Protein AF-A0A2N2F7N1-F1 (afdb_monomer)

pLDDT: mean 89.29, std 7.08, range [60.09, 98.25]

Foldseek 3Di:
DEAAQDQCAPVNVVVVVCVVLVHDDDDYLLQDFQAAPDPLCVVVRVLHADADPPDPVSNVVSVVSRQCNHRPNQAQVDDNPDPSHSLNSVLSVCVVVVDQAYEYEAEPPPVSCVVCVVVSCVSCVVVVHHYDYHYDDNVDCVVPPPCRRVVRVVVSCVVSVHSD

Structure (mmCIF, N/CA/C/O backbone):
data_AF-A0A2N2F7N1-F1
#
_entry.id   AF-A0A2N2F7N1-F1
#
loop_
_atom_site.group_PDB
_atom_site.id
_atom_site.type_symbol
_atom_site.label_atom_id
_atom_site.label_alt_id
_atom_site.label_comp_id
_atom_site.label_asym_id
_atom_site.label_entity_id
_atom_site.label_seq_id
_atom_site.pdbx_PDB_ins_code
_atom_site.Cartn_x
_atom_site.Cartn_y
_atom_site.Cartn_z
_atom_site.occupancy
_atom_site.B_iso_or_equiv
_atom_site.auth_seq_id
_atom_site.auth_comp_id
_atom_site.auth_asym_id
_atom_site.auth_atom_id
_atom_site.pdbx_PDB_model_num
ATOM 1 N N . MET A 1 1 ? -4.291 -5.175 5.986 1.00 89.06 1 MET A N 1
ATOM 2 C CA . MET A 1 1 ? -3.089 -5.016 5.127 1.00 89.06 1 MET A CA 1
ATOM 3 C C . MET A 1 1 ? -2.638 -3.568 5.143 1.00 89.06 1 MET A C 1
ATOM 5 O O . MET A 1 1 ? -3.464 -2.686 4.926 1.00 89.06 1 MET A O 1
ATOM 9 N N . PHE A 1 2 ? -1.355 -3.314 5.384 1.00 89.69 2 PHE A N 1
ATOM 10 C CA . PHE A 1 2 ? -0.808 -1.964 5.250 1.00 89.69 2 PHE A CA 1
ATOM 11 C C . PHE A 1 2 ? -0.517 -1.643 3.787 1.00 89.69 2 PHE A C 1
ATOM 13 O O . PHE A 1 2 ? -0.105 -2.513 3.024 1.00 89.69 2 PHE A O 1
ATOM 20 N N . PHE A 1 3 ? -0.732 -0.394 3.379 1.00 88.12 3 PHE A N 1
ATOM 21 C CA . PHE A 1 3 ? -0.375 0.051 2.028 1.00 88.12 3 PHE A CA 1
ATOM 22 C C . PHE A 1 3 ? 0.464 1.335 1.995 1.00 88.12 3 PHE A C 1
ATOM 24 O O . PHE A 1 3 ? 0.651 1.906 0.919 1.00 88.12 3 PHE A O 1
ATOM 31 N N . TYR A 1 4 ? 0.995 1.773 3.145 1.00 87.88 4 TYR A N 1
ATOM 32 C CA . TYR A 1 4 ? 2.056 2.784 3.173 1.00 87.88 4 TYR A CA 1
ATOM 33 C C . TYR A 1 4 ? 3.192 2.529 4.179 1.00 87.88 4 TYR A C 1
ATOM 35 O O . TYR A 1 4 ? 4.274 2.176 3.751 1.00 87.88 4 TYR A O 1
ATOM 43 N N . ILE A 1 5 ? 3.012 2.680 5.486 1.00 85.44 5 ILE A N 1
ATOM 44 C CA . ILE A 1 5 ? 4.031 2.251 6.461 1.00 85.44 5 ILE A CA 1
ATOM 45 C C . ILE A 1 5 ? 3.353 1.537 7.620 1.00 85.44 5 ILE A C 1
ATOM 47 O O .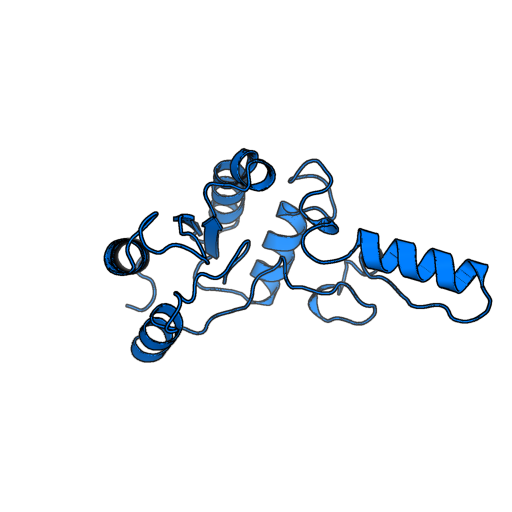 ILE A 1 5 ? 2.204 1.828 7.941 1.00 85.44 5 ILE A O 1
ATOM 51 N N . GLU A 1 6 ? 4.046 0.595 8.237 1.00 79.12 6 GLU A N 1
ATOM 52 C CA . GLU A 1 6 ? 3.681 0.034 9.529 1.00 79.12 6 GLU A CA 1
ATOM 53 C C . GLU A 1 6 ? 4.252 0.915 10.645 1.00 79.12 6 GLU A C 1
ATOM 55 O O . GLU A 1 6 ? 5.374 1.414 10.552 1.00 79.12 6 GLU A O 1
ATOM 60 N N . HIS A 1 7 ? 3.493 1.103 11.721 1.00 78.81 7 HIS A N 1
ATOM 61 C CA . HIS A 1 7 ? 3.988 1.773 12.918 1.00 78.81 7 HIS A CA 1
ATOM 62 C C . HIS A 1 7 ? 3.999 0.770 14.061 1.00 78.81 7 HIS A C 1
ATOM 64 O O . HIS A 1 7 ? 2.968 0.513 14.677 1.00 78.81 7 HIS A O 1
ATOM 70 N N . PHE A 1 8 ? 5.169 0.181 14.305 1.00 74.75 8 PHE A N 1
ATOM 71 C CA . PHE A 1 8 ? 5.335 -0.816 15.356 1.00 74.75 8 PHE A CA 1
ATOM 72 C C . PHE A 1 8 ? 5.498 -0.230 16.757 1.00 74.75 8 PHE A C 1
ATOM 74 O O . PHE A 1 8 ? 5.493 -1.017 17.692 1.00 74.75 8 PHE A O 1
ATOM 81 N N . THR A 1 9 ? 5.582 1.103 16.891 1.00 76.00 9 THR A N 1
ATOM 82 C CA . THR A 1 9 ? 6.174 1.818 18.041 1.00 76.00 9 THR A CA 1
ATOM 83 C C . THR A 1 9 ? 7.639 1.417 18.270 1.00 76.00 9 THR A C 1
ATOM 85 O O . THR A 1 9 ? 8.171 0.517 17.618 1.00 76.00 9 THR A O 1
ATOM 88 N N . THR A 1 10 ? 8.338 2.112 19.168 1.00 74.88 10 THR A N 1
ATOM 89 C CA . THR A 1 10 ? 9.746 1.800 19.500 1.00 74.88 10 THR A CA 1
ATOM 90 C C . THR A 1 10 ? 9.922 0.466 20.238 1.00 74.88 10 THR A C 1
ATOM 92 O O . THR A 1 10 ? 11.012 -0.099 20.251 1.00 74.88 10 THR A O 1
ATOM 95 N N . ASP A 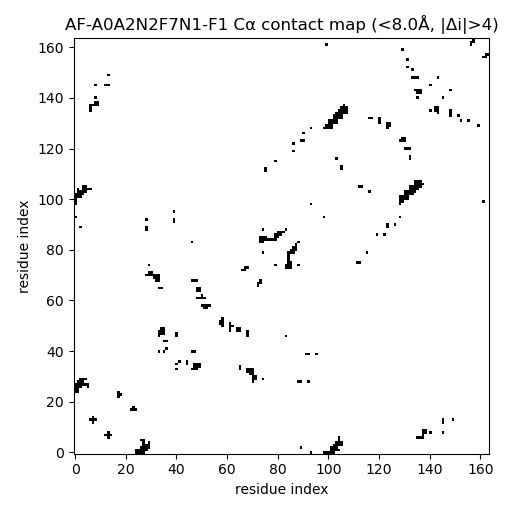1 11 ? 8.846 -0.047 20.823 1.00 85.06 11 ASP A N 1
ATOM 96 C CA . ASP A 1 11 ? 8.782 -1.208 21.708 1.00 85.06 11 ASP A CA 1
ATOM 97 C C . ASP A 1 11 ? 7.819 -2.298 21.205 1.00 85.06 11 ASP A C 1
ATOM 99 O O . ASP A 1 11 ? 7.402 -3.148 21.981 1.00 85.06 11 ASP A O 1
ATOM 103 N N . MET A 1 12 ? 7.475 -2.293 19.910 1.00 87.81 12 MET A N 1
ATOM 104 C CA . MET A 1 12 ? 6.652 -3.328 19.260 1.00 87.81 12 MET A CA 1
ATOM 105 C C . MET A 1 12 ? 5.202 -3.435 19.781 1.00 87.81 12 MET A C 1
ATOM 107 O O . MET A 1 12 ? 4.513 -4.407 19.467 1.00 87.81 12 MET A O 1
ATOM 111 N N . ARG A 1 13 ? 4.668 -2.432 20.497 1.00 89.06 13 ARG A N 1
ATOM 112 C CA . ARG A 1 13 ? 3.308 -2.478 21.084 1.00 89.06 13 ARG A CA 1
ATOM 113 C C . ARG A 1 13 ? 2.217 -2.748 20.054 1.00 89.06 13 ARG A C 1
ATOM 115 O O . ARG A 1 13 ? 1.230 -3.415 20.367 1.00 89.06 13 ARG A O 1
ATOM 122 N N . PHE A 1 14 ? 2.383 -2.260 18.825 1.00 89.25 14 PHE A N 1
ATOM 123 C CA . PHE A 1 14 ? 1.423 -2.548 17.758 1.00 89.25 14 PHE A CA 1
ATOM 124 C C . PHE A 1 14 ? 1.413 -4.020 17.353 1.00 89.25 14 PHE A C 1
ATOM 126 O O . PHE A 1 14 ? 0.343 -4.574 17.104 1.00 89.25 14 PHE A O 1
ATOM 133 N N . TRP A 1 15 ? 2.587 -4.650 17.307 1.00 90.00 15 TRP A N 1
ATOM 134 C CA . TRP A 1 15 ? 2.709 -6.072 17.010 1.00 90.00 15 TRP A CA 1
ATOM 135 C C . TRP A 1 15 ? 2.043 -6.911 18.103 1.00 90.00 15 TRP A C 1
ATOM 137 O O . TRP A 1 15 ? 1.197 -7.750 17.797 1.00 90.00 15 TRP A O 1
ATOM 147 N N . ASP A 1 16 ? 2.347 -6.621 19.369 1.00 93.25 16 ASP A N 1
ATOM 148 C CA . ASP A 1 16 ? 1.783 -7.346 20.512 1.00 93.25 16 ASP A CA 1
ATOM 149 C C . ASP A 1 16 ? 0.260 -7.201 20.588 1.00 93.25 16 ASP A C 1
ATOM 151 O O . ASP A 1 16 ? -0.456 -8.180 20.800 1.00 93.25 16 ASP A O 1
ATOM 155 N N . TRP A 1 17 ? -0.260 -5.992 20.354 1.00 92.81 17 TRP A N 1
ATOM 156 C CA . TRP A 1 17 ? -1.701 -5.759 20.282 1.00 92.81 17 TRP A CA 1
ATOM 157 C C . TRP A 1 17 ? -2.350 -6.519 19.124 1.00 92.81 17 TRP A C 1
ATOM 159 O O . TRP A 1 17 ? -3.397 -7.132 19.325 1.00 92.81 17 TRP A O 1
ATOM 169 N N . ALA A 1 18 ? -1.743 -6.512 17.933 1.00 92.19 18 ALA A N 1
ATOM 170 C CA . ALA A 1 18 ? -2.272 -7.244 16.787 1.00 92.19 18 ALA A CA 1
ATOM 171 C C . ALA A 1 18 ? -2.330 -8.751 17.079 1.00 92.19 18 ALA A C 1
ATOM 173 O O . ALA A 1 18 ? -3.375 -9.368 16.883 1.00 92.19 18 ALA A O 1
ATOM 174 N N . MET A 1 19 ? -1.256 -9.318 17.638 1.00 92.81 19 MET A N 1
ATOM 175 C CA . MET A 1 19 ? -1.218 -10.721 18.054 1.00 92.81 19 MET A CA 1
ATOM 176 C C . MET A 1 19 ? -2.277 -11.054 19.107 1.00 92.81 19 MET A C 1
ATOM 178 O O . MET A 1 19 ? -2.968 -12.057 18.976 1.00 92.81 19 MET A O 1
ATOM 182 N N . ALA A 1 20 ? -2.437 -10.212 20.131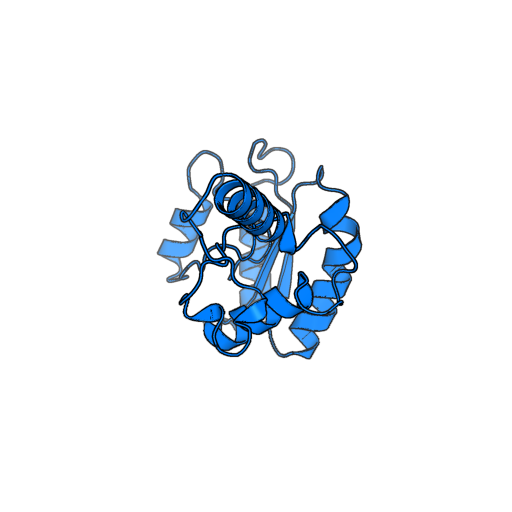 1.00 94.88 20 ALA A N 1
ATOM 183 C CA . ALA A 1 20 ? -3.411 -10.433 21.201 1.00 94.88 20 ALA A CA 1
ATOM 184 C C . ALA A 1 20 ? -4.879 -10.355 20.738 1.00 94.88 20 ALA A C 1
ATOM 186 O O . ALA A 1 20 ? -5.769 -10.752 21.485 1.00 94.88 20 ALA A O 1
ATOM 187 N N . ASN A 1 21 ? -5.134 -9.829 19.535 1.00 93.31 21 ASN A N 1
ATOM 188 C CA . ASN A 1 21 ? -6.464 -9.716 18.933 1.00 93.31 21 ASN A CA 1
ATOM 189 C C . ASN A 1 21 ? -6.621 -10.618 17.692 1.00 93.31 21 ASN A C 1
ATOM 191 O O . ASN A 1 21 ? -7.508 -10.374 16.878 1.00 93.31 21 ASN A O 1
ATOM 195 N N . ASP A 1 22 ? -5.745 -11.617 17.519 1.00 93.19 22 ASP A N 1
ATOM 196 C CA . ASP A 1 22 ? -5.737 -12.541 16.374 1.00 93.19 22 ASP A CA 1
ATOM 197 C C . ASP A 1 22 ? -5.678 -11.836 15.000 1.00 93.19 22 ASP A C 1
ATOM 199 O O . ASP A 1 22 ? -6.167 -12.328 13.981 1.00 93.19 22 ASP A O 1
ATOM 203 N N . ILE A 1 23 ? -5.037 -10.663 14.945 1.00 93.00 23 ILE A N 1
ATOM 204 C CA . ILE A 1 23 ? -4.889 -9.871 13.723 1.00 93.00 23 ILE A CA 1
ATOM 205 C C . ILE A 1 23 ? -3.600 -10.273 13.010 1.00 93.00 23 ILE A C 1
ATOM 207 O O . ILE A 1 23 ? -2.488 -10.009 13.470 1.00 93.00 23 ILE A O 1
ATOM 211 N N . SER A 1 24 ? -3.746 -10.833 11.810 1.00 91.44 24 SER A N 1
ATOM 212 C CA . SER A 1 24 ? -2.617 -11.075 10.910 1.00 91.44 24 SER A CA 1
ATOM 213 C C . SER A 1 24 ? -2.218 -9.801 10.164 1.00 91.44 24 SER A C 1
ATOM 215 O O . SER A 1 24 ? -3.020 -9.175 9.465 1.00 91.44 24 SER A O 1
ATOM 217 N N . LEU A 1 25 ? -0.946 -9.422 10.277 1.00 88.69 25 LEU A N 1
ATOM 218 C CA . LEU A 1 25 ? -0.405 -8.245 9.608 1.00 88.69 25 LEU A CA 1
ATOM 219 C C . LEU A 1 25 ? 0.170 -8.623 8.241 1.00 88.69 25 LEU A C 1
ATOM 221 O O . LEU A 1 25 ? 1.183 -9.310 8.146 1.00 88.69 25 LEU A O 1
ATOM 225 N N . PHE A 1 26 ? -0.461 -8.135 7.172 1.00 84.69 26 PHE A N 1
ATOM 226 C CA . PHE A 1 26 ? 0.125 -8.209 5.835 1.00 84.69 26 PHE A CA 1
ATOM 227 C C . PHE A 1 26 ? 1.035 -7.005 5.588 1.00 84.69 26 PHE A C 1
ATOM 229 O O . PHE A 1 26 ? 0.536 -5.869 5.678 1.00 84.69 26 PHE A O 1
ATOM 236 N N . PRO A 1 27 ? 2.322 -7.253 5.278 1.00 66.00 27 PRO A N 1
ATOM 237 C CA . PRO A 1 27 ? 3.308 -6.205 5.121 1.00 66.00 27 PRO A CA 1
ATOM 238 C C . PRO A 1 27 ? 3.018 -5.330 3.906 1.00 66.00 27 PRO A C 1
ATOM 240 O O . PRO A 1 27 ? 2.289 -5.695 2.979 1.00 66.00 27 PRO A O 1
ATOM 243 N N . CYS A 1 28 ? 3.598 -4.143 3.962 1.00 70.94 28 CYS A N 1
ATOM 244 C CA . CYS A 1 28 ? 3.241 -3.026 3.130 1.00 70.94 28 CYS A CA 1
ATOM 245 C C . CYS A 1 28 ? 3.548 -3.208 1.642 1.00 70.94 28 CYS A C 1
ATOM 247 O O . CYS A 1 28 ? 4.615 -3.680 1.251 1.00 70.94 28 CYS A O 1
ATOM 249 N N . ILE A 1 29 ? 2.659 -2.691 0.791 1.00 65.38 29 ILE A N 1
ATOM 250 C CA . ILE A 1 29 ? 2.897 -2.592 -0.650 1.00 65.38 29 ILE A CA 1
ATOM 251 C C . ILE A 1 29 ? 4.169 -1.828 -1.014 1.00 65.38 29 ILE A C 1
ATOM 253 O O . ILE A 1 29 ? 4.856 -2.197 -1.966 1.00 65.38 29 ILE A O 1
ATOM 257 N N . VAL A 1 30 ? 4.528 -0.804 -0.237 1.00 69.31 30 VAL A N 1
ATOM 258 C CA . VAL A 1 30 ? 5.760 -0.041 -0.467 1.00 69.31 30 VAL A CA 1
ATOM 259 C C . VAL A 1 30 ? 7.007 -0.762 0.043 1.00 69.31 30 VAL A C 1
ATOM 261 O O . VAL A 1 30 ? 8.083 -0.180 -0.002 1.00 69.31 30 VAL A O 1
ATOM 264 N N . ASN A 1 31 ? 6.875 -2.034 0.434 1.00 66.06 31 ASN A N 1
ATOM 265 C CA . ASN A 1 31 ? 7.971 -2.960 0.710 1.00 66.06 31 ASN A CA 1
ATOM 266 C C . ASN A 1 31 ? 7.990 -4.153 -0.275 1.00 66.06 31 ASN A C 1
ATOM 268 O O . ASN A 1 31 ? 8.756 -5.094 -0.084 1.00 66.06 31 ASN A O 1
ATOM 272 N N . THR A 1 32 ? 7.159 -4.147 -1.329 1.00 76.44 32 THR A N 1
ATOM 273 C CA . THR A 1 32 ? 7.106 -5.248 -2.312 1.00 76.44 32 THR A CA 1
ATOM 274 C C . THR A 1 32 ? 8.143 -5.095 -3.424 1.00 76.44 32 THR A C 1
ATOM 276 O O . THR A 1 32 ? 8.286 -4.033 -4.032 1.00 76.44 32 THR A O 1
ATOM 279 N N . THR A 1 33 ? 8.874 -6.173 -3.709 1.00 81.75 33 THR A N 1
ATOM 280 C CA . THR A 1 33 ? 9.898 -6.231 -4.758 1.00 81.75 33 THR A CA 1
ATOM 281 C C . THR A 1 33 ? 9.341 -6.847 -6.034 1.00 81.75 33 THR A C 1
ATOM 283 O O . THR A 1 33 ? 9.003 -8.024 -6.085 1.00 81.75 33 THR A O 1
ATOM 286 N N . TRP A 1 34 ? 9.298 -6.071 -7.110 1.00 87.12 34 TRP A N 1
ATOM 287 C CA . TRP A 1 34 ? 8.736 -6.506 -8.388 1.00 87.12 34 TRP A CA 1
ATOM 288 C C . TRP A 1 34 ? 9.737 -7.321 -9.216 1.00 87.12 34 TRP A C 1
ATOM 290 O O . TRP A 1 34 ? 10.039 -6.955 -10.344 1.00 87.12 34 TRP A O 1
ATOM 300 N N . ASN A 1 35 ? 10.300 -8.399 -8.670 1.00 90.88 35 ASN A N 1
ATOM 301 C CA . ASN A 1 35 ? 11.163 -9.300 -9.436 1.00 90.88 35 ASN A CA 1
ATOM 302 C C . ASN A 1 35 ? 10.344 -10.223 -10.350 1.00 90.88 35 ASN A C 1
ATOM 304 O O . ASN A 1 35 ? 9.194 -10.556 -10.059 1.00 90.88 35 ASN A O 1
ATOM 308 N N . GLU A 1 36 ? 10.951 -10.669 -11.445 1.00 92.06 36 GLU A N 1
ATOM 309 C CA . GLU A 1 36 ? 10.352 -11.648 -12.351 1.00 92.06 36 GLU A CA 1
ATOM 310 C C . GLU A 1 36 ? 9.920 -12.923 -11.604 1.00 92.06 36 GLU A C 1
ATOM 312 O O . GLU A 1 36 ? 10.590 -13.386 -10.676 1.00 92.06 36 GLU A O 1
ATOM 317 N N . GLY A 1 37 ? 8.765 -13.469 -11.997 1.00 88.62 37 GLY A N 1
ATOM 318 C CA . GLY A 1 37 ? 8.209 -14.705 -11.442 1.00 88.62 37 GLY A CA 1
ATOM 319 C C . GLY A 1 37 ? 7.471 -14.557 -10.107 1.00 88.62 37 GLY A C 1
ATOM 320 O O . GLY A 1 37 ? 6.948 -15.546 -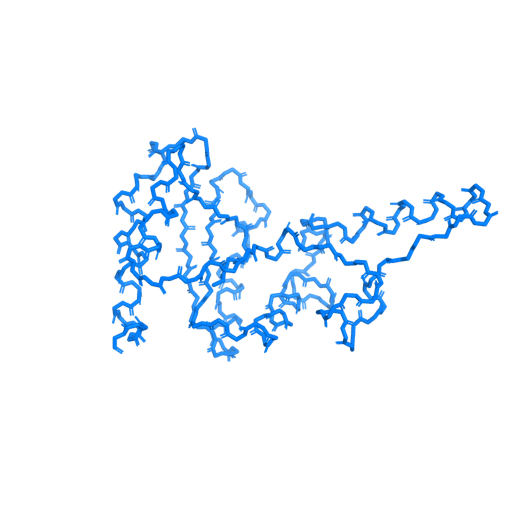9.597 1.00 88.62 37 GLY A O 1
ATOM 321 N N . ILE A 1 38 ? 7.388 -13.353 -9.530 1.00 87.56 38 ILE A N 1
ATOM 322 C CA . ILE A 1 38 ? 6.673 -13.152 -8.267 1.00 87.56 38 ILE A CA 1
ATOM 323 C C . ILE A 1 38 ? 5.152 -13.304 -8.440 1.00 87.56 38 ILE A C 1
ATOM 325 O O . ILE A 1 38 ? 4.562 -12.817 -9.405 1.00 87.56 38 ILE A O 1
ATOM 329 N N . ASN A 1 39 ? 4.487 -13.950 -7.477 1.00 82.56 39 ASN A N 1
ATOM 330 C CA . ASN A 1 39 ? 3.068 -14.322 -7.592 1.00 82.56 39 ASN A CA 1
ATOM 331 C C . ASN A 1 39 ? 2.127 -13.134 -7.857 1.00 82.56 39 ASN A C 1
ATOM 333 O O . ASN A 1 39 ? 1.165 -13.265 -8.612 1.00 82.56 39 ASN A O 1
ATOM 337 N N . TYR A 1 40 ? 2.396 -11.972 -7.255 1.00 80.38 40 TYR A N 1
ATOM 338 C CA . TYR A 1 40 ? 1.574 -10.769 -7.435 1.00 80.38 40 TYR A CA 1
ATOM 339 C C . TYR A 1 40 ? 1.844 -10.010 -8.741 1.00 80.38 40 TYR A C 1
ATOM 341 O O . TYR A 1 40 ? 1.111 -9.073 -9.047 1.00 80.38 40 TYR A O 1
ATOM 349 N N . ALA A 1 41 ? 2.841 -10.420 -9.532 1.00 85.88 41 ALA A N 1
ATOM 350 C CA . ALA A 1 41 ? 3.071 -9.900 -10.879 1.00 85.88 41 ALA A CA 1
ATOM 351 C C . ALA A 1 41 ? 2.352 -10.718 -11.967 1.00 85.88 41 ALA A C 1
ATOM 353 O O . ALA A 1 41 ? 2.481 -10.399 -13.146 1.00 85.88 41 ALA A O 1
ATOM 354 N N . LYS A 1 42 ? 1.582 -11.758 -11.611 1.00 85.19 42 LYS A N 1
ATOM 355 C CA . LYS A 1 42 ? 0.816 -12.550 -12.584 1.00 85.19 42 LYS A CA 1
ATOM 356 C C . LYS A 1 42 ? -0.234 -11.683 -13.293 1.00 85.19 42 LYS A C 1
ATOM 358 O O . LYS A 1 42 ? -1.081 -11.075 -12.640 1.00 85.19 42 LYS A O 1
ATOM 363 N N . GLY A 1 43 ? -0.195 -11.649 -14.624 1.00 85.69 43 GLY A N 1
ATOM 364 C CA . GLY A 1 43 ? -0.983 -10.741 -15.467 1.00 85.69 43 GLY A CA 1
ATOM 365 C C . GLY A 1 43 ? -0.456 -9.299 -15.510 1.00 85.69 43 GLY A C 1
ATOM 366 O O . GLY A 1 43 ? -1.111 -8.429 -16.081 1.00 85.69 43 GLY A O 1
ATOM 367 N N . ARG A 1 44 ? 0.689 -9.035 -14.872 1.00 85.94 44 ARG A N 1
ATOM 368 C CA . ARG A 1 44 ? 1.383 -7.742 -14.764 1.00 85.94 44 ARG A CA 1
ATOM 369 C C . ARG A 1 44 ? 2.890 -7.926 -14.976 1.00 85.94 44 ARG A C 1
ATOM 371 O O . ARG A 1 44 ? 3.704 -7.193 -14.421 1.00 85.94 44 ARG A O 1
ATOM 378 N N . GLU A 1 45 ? 3.276 -8.922 -15.768 1.00 89.88 45 GLU A N 1
ATOM 379 C CA . GLU A 1 45 ? 4.660 -9.384 -15.906 1.00 89.88 45 GLU A CA 1
ATOM 380 C C . GLU A 1 45 ? 5.585 -8.278 -16.435 1.00 89.88 45 GLU A C 1
ATOM 382 O O . GLU A 1 45 ? 6.738 -8.178 -16.029 1.00 89.88 45 GLU A O 1
ATOM 387 N N . THR A 1 46 ? 5.060 -7.372 -17.263 1.00 87.75 46 THR A N 1
ATOM 388 C CA . THR A 1 46 ? 5.794 -6.209 -17.792 1.00 87.75 46 THR A CA 1
ATOM 389 C C . THR A 1 46 ? 6.239 -5.217 -16.711 1.00 87.75 46 THR A C 1
ATOM 391 O O . THR A 1 46 ? 7.125 -4.387 -16.935 1.00 87.75 46 THR A O 1
ATOM 394 N N . GLU A 1 47 ? 5.608 -5.265 -15.538 1.00 86.88 47 GLU A N 1
ATOM 395 C CA . GLU A 1 47 ? 5.934 -4.413 -14.397 1.00 86.88 47 GLU A CA 1
ATOM 396 C C . GLU A 1 47 ? 7.079 -4.968 -13.554 1.00 86.88 47 GLU A C 1
ATOM 398 O O . GLU A 1 47 ? 7.660 -4.221 -12.765 1.00 86.88 47 GLU A O 1
ATOM 403 N N . ALA A 1 48 ? 7.427 -6.243 -13.731 1.00 90.81 48 ALA A N 1
ATOM 404 C CA . ALA A 1 48 ? 8.548 -6.855 -13.047 1.00 90.81 48 ALA A CA 1
ATOM 405 C C . ALA A 1 48 ? 9.894 -6.447 -13.673 1.00 90.81 48 ALA A C 1
ATOM 407 O O . ALA A 1 48 ? 9.960 -5.990 -14.818 1.00 90.81 48 ALA A O 1
ATOM 408 N N . TYR A 1 49 ? 10.977 -6.568 -12.907 1.00 92.62 49 TYR A N 1
ATOM 409 C CA . TYR A 1 49 ? 12.347 -6.479 -13.400 1.00 92.62 49 TYR A CA 1
ATOM 410 C C . TYR A 1 49 ? 12.966 -7.871 -13.521 1.00 92.62 49 TYR A C 1
ATOM 412 O O . TYR A 1 49 ? 12.686 -8.771 -12.729 1.00 92.62 49 TYR A O 1
ATOM 420 N N . HIS A 1 50 ? 13.880 -7.994 -14.475 1.00 93.88 50 HIS A N 1
ATOM 421 C CA . HIS A 1 50 ? 14.776 -9.128 -14.654 1.00 93.88 50 HIS A CA 1
ATOM 422 C C . HIS A 1 50 ? 16.224 -8.625 -14.556 1.00 93.88 50 HIS A C 1
ATOM 424 O O . HIS A 1 50 ? 16.491 -7.463 -14.876 1.00 93.88 50 HIS A O 1
ATOM 430 N N . ILE A 1 51 ? 17.139 -9.473 -14.080 1.00 95.12 51 ILE A N 1
ATOM 431 C CA . ILE A 1 51 ? 18.570 -9.158 -13.999 1.00 95.12 51 ILE A CA 1
ATOM 432 C C . ILE A 1 51 ? 19.284 -9.883 -15.135 1.00 95.12 51 ILE A C 1
ATOM 434 O O . ILE A 1 51 ? 19.454 -11.096 -15.082 1.00 95.12 51 ILE A O 1
ATOM 438 N N . ASP A 1 52 ? 19.728 -9.117 -16.125 1.00 96.38 52 ASP A N 1
ATOM 439 C CA . ASP A 1 52 ? 20.552 -9.591 -17.231 1.00 96.38 52 ASP A CA 1
ATOM 440 C C . ASP A 1 52 ? 22.035 -9.329 -16.936 1.00 96.38 52 ASP A C 1
ATOM 442 O O . ASP A 1 52 ? 22.458 -8.186 -16.735 1.00 96.38 52 ASP A O 1
ATOM 446 N N . THR A 1 53 ? 22.824 -10.403 -16.898 1.00 97.44 53 THR A N 1
ATOM 447 C CA . THR A 1 53 ? 24.266 -10.375 -16.615 1.00 97.44 53 THR A CA 1
ATOM 448 C C . THR A 1 53 ? 25.130 -10.666 -17.846 1.00 97.44 53 THR A C 1
ATOM 450 O O . THR A 1 53 ? 26.290 -11.042 -17.691 1.00 97.44 53 THR A O 1
ATOM 453 N N . THR A 1 54 ? 24.581 -10.545 -19.058 1.00 98.19 54 THR A N 1
ATOM 454 C CA . THR A 1 54 ? 25.270 -10.893 -20.315 1.00 98.19 54 THR A CA 1
ATOM 455 C C . THR A 1 54 ? 26.474 -9.990 -20.600 1.00 98.19 54 THR A C 1
ATOM 457 O O . THR A 1 54 ? 27.544 -10.476 -20.964 1.00 98.19 54 THR A O 1
ATOM 460 N N . ASP A 1 55 ? 26.320 -8.678 -20.411 1.00 98.19 55 ASP A N 1
ATOM 461 C CA . ASP A 1 55 ? 27.371 -7.673 -20.584 1.00 98.19 55 ASP A CA 1
ATOM 462 C C . ASP A 1 55 ? 27.157 -6.465 -19.653 1.00 98.19 55 ASP A C 1
ATOM 464 O O . ASP A 1 55 ? 26.160 -6.372 -18.931 1.00 98.19 55 ASP A O 1
ATOM 468 N N . LEU A 1 56 ? 28.120 -5.536 -19.635 1.00 98.12 56 LEU A N 1
ATOM 469 C CA . LEU A 1 56 ? 28.083 -4.366 -18.755 1.00 98.12 56 LEU A CA 1
ATOM 470 C C . LEU A 1 56 ? 26.858 -3.474 -18.998 1.00 98.12 56 LEU A C 1
ATOM 472 O O . LEU A 1 56 ? 26.242 -3.014 -18.036 1.00 98.12 56 LEU A O 1
ATOM 476 N N . ASP A 1 57 ? 26.482 -3.255 -20.256 1.00 98.25 57 ASP A N 1
ATOM 477 C CA . ASP A 1 57 ? 25.341 -2.406 -20.602 1.00 98.25 57 ASP A CA 1
ATOM 478 C C . ASP A 1 57 ? 24.027 -3.027 -20.119 1.00 98.25 57 ASP A C 1
ATOM 480 O O . ASP A 1 57 ? 23.163 -2.337 -19.568 1.00 98.25 57 ASP A O 1
ATOM 484 N N . SER A 1 58 ? 23.891 -4.341 -20.272 1.00 97.88 58 SER A N 1
ATOM 485 C CA . SER A 1 58 ? 22.731 -5.116 -19.832 1.00 97.88 58 SER A CA 1
ATOM 486 C C . SER A 1 58 ? 22.629 -5.149 -18.305 1.00 97.88 58 SER A C 1
ATOM 488 O O . SER A 1 58 ? 21.542 -4.940 -17.755 1.00 97.88 58 SER A O 1
ATOM 490 N N . MET A 1 59 ? 23.762 -5.255 -17.602 1.00 98.12 59 MET A N 1
ATOM 491 C CA . MET A 1 59 ? 23.809 -5.116 -16.142 1.00 98.12 59 MET A CA 1
ATOM 492 C C . MET A 1 59 ? 23.372 -3.717 -15.686 1.00 98.12 59 MET A C 1
ATOM 494 O O . MET A 1 59 ? 22.555 -3.590 -14.772 1.00 98.12 59 MET A O 1
ATOM 498 N N . ILE A 1 60 ? 23.851 -2.652 -16.338 1.00 97.94 60 ILE A N 1
ATOM 499 C CA . ILE A 1 60 ? 23.469 -1.269 -16.007 1.00 97.94 60 ILE A CA 1
ATOM 500 C C . ILE A 1 60 ? 21.971 -1.038 -16.254 1.00 97.94 60 ILE A C 1
ATOM 502 O O . ILE A 1 60 ? 21.282 -0.470 -15.400 1.00 97.94 60 ILE A O 1
ATOM 506 N N . ARG A 1 61 ? 21.431 -1.513 -17.385 1.00 96.94 61 ARG A N 1
ATOM 507 C CA . ARG A 1 61 ? 19.986 -1.448 -17.676 1.00 96.94 61 ARG A CA 1
ATOM 508 C C . ARG A 1 61 ? 19.167 -2.216 -16.641 1.00 96.94 61 ARG A C 1
ATOM 510 O O . ARG A 1 61 ? 18.118 -1.728 -16.217 1.00 96.94 61 ARG A O 1
ATOM 517 N N . SER A 1 62 ? 19.658 -3.370 -16.196 1.00 96.25 62 SER A N 1
ATOM 518 C CA . SER A 1 62 ? 19.023 -4.164 -15.141 1.00 96.25 62 SER A CA 1
ATOM 519 C C . SER A 1 62 ? 18.962 -3.395 -13.824 1.00 96.25 62 SER A C 1
ATOM 521 O O . SER A 1 62 ? 17.894 -3.301 -13.224 1.00 96.25 62 SER A O 1
ATOM 523 N N . LEU A 1 63 ? 20.056 -2.749 -13.409 1.00 95.69 63 LEU A N 1
ATOM 524 C CA . LEU A 1 63 ? 20.083 -1.913 -12.202 1.00 95.69 63 LEU A CA 1
ATOM 525 C C . LEU A 1 63 ? 19.109 -0.728 -12.286 1.00 95.69 63 LEU A C 1
ATOM 527 O O . LEU A 1 63 ? 18.406 -0.436 -11.317 1.00 95.69 63 LEU A O 1
ATOM 531 N N . ALA A 1 64 ? 19.017 -0.073 -13.447 1.00 94.12 64 ALA A N 1
ATOM 532 C CA . ALA A 1 64 ? 18.037 0.989 -13.670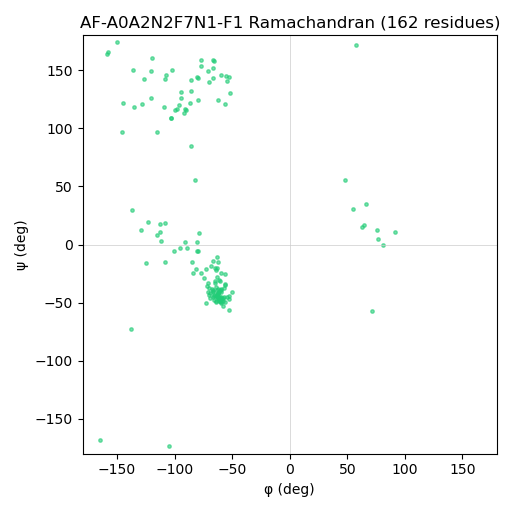 1.00 94.12 64 ALA A CA 1
ATOM 533 C C . ALA A 1 64 ? 16.592 0.461 -13.571 1.00 94.12 64 ALA A C 1
ATOM 535 O O . ALA A 1 64 ? 15.739 1.082 -12.931 1.00 94.12 64 ALA A O 1
ATOM 536 N N . SER A 1 65 ? 16.326 -0.714 -14.154 1.00 93.50 65 SER A N 1
ATOM 537 C CA . SER A 1 65 ? 15.027 -1.387 -14.078 1.00 93.50 65 SER A CA 1
ATOM 538 C C . SER A 1 65 ? 14.648 -1.722 -12.637 1.00 93.50 65 SER A C 1
ATOM 540 O O . SER A 1 65 ? 13.557 -1.340 -12.205 1.00 93.50 65 SER A O 1
ATOM 542 N N . VAL A 1 66 ? 15.567 -2.335 -11.879 1.00 93.06 66 VAL A N 1
ATOM 543 C CA . VAL A 1 66 ? 15.410 -2.625 -10.446 1.00 93.06 66 VAL A CA 1
ATOM 544 C C . VAL A 1 66 ? 15.029 -1.348 -9.708 1.00 93.06 66 VAL A C 1
ATOM 546 O O . VAL A 1 66 ? 13.960 -1.305 -9.112 1.00 93.06 66 VAL A O 1
ATOM 549 N N . ASN A 1 67 ? 15.828 -0.281 -9.820 1.00 91.19 67 ASN A N 1
ATOM 550 C CA . ASN A 1 67 ? 15.589 0.980 -9.111 1.00 91.19 67 ASN A CA 1
ATOM 551 C C . ASN A 1 67 ? 14.207 1.581 -9.429 1.00 91.19 67 ASN A C 1
ATOM 553 O O . ASN A 1 67 ? 13.463 1.951 -8.519 1.00 91.19 67 ASN A O 1
ATOM 557 N N . SER A 1 68 ? 13.822 1.611 -10.710 1.00 89.56 68 SER A N 1
ATOM 558 C CA . SER A 1 68 ? 12.526 2.151 -11.157 1.00 89.56 68 SER A CA 1
ATOM 559 C C . SER A 1 68 ? 11.305 1.378 -10.635 1.00 89.56 68 SER A C 1
ATOM 561 O O . SER A 1 68 ? 10.194 1.915 -10.602 1.00 89.56 68 SER A O 1
ATOM 563 N N . ARG A 1 69 ? 11.515 0.116 -10.245 1.00 88.69 69 ARG A N 1
ATOM 564 C CA . ARG A 1 69 ? 10.505 -0.830 -9.756 1.00 88.69 69 ARG A CA 1
ATOM 565 C C . ARG A 1 69 ? 10.676 -1.159 -8.276 1.00 88.69 69 ARG A C 1
ATOM 567 O O . ARG A 1 69 ? 9.917 -1.968 -7.743 1.00 88.69 69 ARG A O 1
ATOM 574 N N . MET A 1 70 ? 11.648 -0.533 -7.611 1.00 87.62 70 MET A N 1
ATOM 575 C CA . MET A 1 70 ? 11.784 -0.628 -6.170 1.00 87.62 70 MET A CA 1
ATOM 576 C C . MET A 1 70 ? 10.521 -0.095 -5.515 1.00 87.62 70 MET A C 1
ATOM 578 O O . MET A 1 70 ? 9.872 0.848 -5.984 1.00 87.62 70 MET A O 1
ATOM 582 N N . ALA A 1 71 ? 10.207 -0.726 -4.399 1.00 84.56 71 ALA A N 1
ATOM 583 C CA . ALA A 1 71 ? 9.154 -0.302 -3.518 1.00 84.56 71 ALA A CA 1
ATOM 584 C C . ALA A 1 71 ? 9.385 1.167 -3.103 1.00 84.56 71 ALA A C 1
ATOM 586 O O . ALA A 1 71 ? 10.527 1.623 -3.030 1.00 84.56 71 A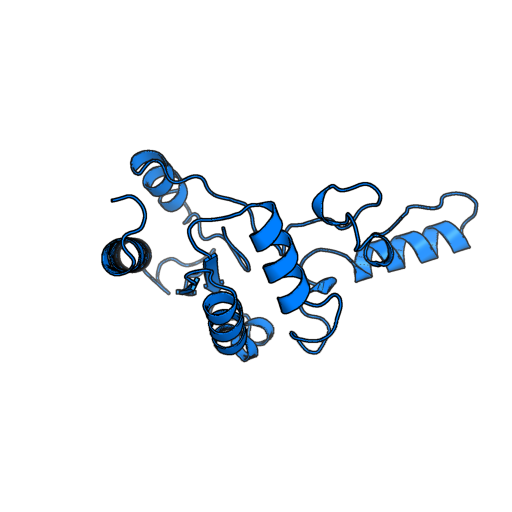LA A O 1
ATOM 587 N N . MET A 1 72 ? 8.305 1.929 -2.927 1.00 85.44 72 MET A N 1
ATOM 588 C CA . MET A 1 72 ? 8.279 3.399 -2.878 1.00 85.44 72 MET A CA 1
ATOM 589 C C . MET A 1 72 ? 8.516 4.070 -4.233 1.00 85.44 72 MET A C 1
ATOM 591 O O . MET A 1 72 ? 7.650 4.817 -4.683 1.00 85.44 72 MET A O 1
ATOM 595 N N . ASN A 1 73 ? 9.635 3.807 -4.914 1.00 88.19 73 ASN A N 1
ATOM 596 C CA . ASN A 1 73 ? 9.945 4.468 -6.188 1.00 88.19 73 ASN A CA 1
ATOM 597 C C . ASN A 1 73 ? 8.847 4.228 -7.226 1.00 88.19 73 ASN A C 1
ATOM 599 O O . ASN A 1 73 ? 8.377 5.169 -7.862 1.00 88.19 73 ASN A O 1
ATOM 603 N N . LYS A 1 74 ? 8.394 2.980 -7.368 1.00 86.94 74 LYS A N 1
ATOM 604 C CA . LYS A 1 74 ? 7.348 2.624 -8.330 1.00 86.94 74 LYS A CA 1
ATOM 605 C C . LYS A 1 74 ? 6.020 3.321 -8.032 1.00 86.94 74 LYS A C 1
ATOM 607 O O . LYS A 1 74 ? 5.372 3.785 -8.964 1.00 86.94 74 LYS A O 1
ATOM 612 N N . GLN A 1 75 ? 5.628 3.395 -6.760 1.00 86.50 75 GLN A N 1
ATOM 613 C CA . GLN A 1 75 ? 4.316 3.898 -6.343 1.00 86.50 75 GLN A CA 1
ATOM 614 C C . GLN A 1 75 ? 4.259 5.430 -6.216 1.00 86.50 75 GLN A C 1
ATOM 616 O O . GLN A 1 75 ? 3.182 6.008 -6.325 1.00 86.50 75 GLN A O 1
ATOM 621 N N . LEU A 1 76 ? 5.395 6.100 -5.995 1.00 85.88 76 LEU A N 1
ATOM 622 C CA . LEU A 1 76 ? 5.461 7.529 -5.654 1.00 85.88 76 LEU A CA 1
ATOM 623 C C . LEU A 1 76 ? 6.092 8.411 -6.750 1.00 85.88 76 LEU A C 1
ATOM 625 O O . LEU A 1 76 ? 6.387 9.579 -6.489 1.00 85.88 76 LEU A O 1
ATOM 629 N N . ARG A 1 77 ? 6.310 7.882 -7.964 1.00 87.44 77 ARG A N 1
ATOM 630 C CA . ARG A 1 77 ? 7.004 8.585 -9.069 1.00 87.44 77 ARG A CA 1
ATOM 631 C C . ARG A 1 77 ? 6.105 9.307 -10.074 1.00 87.44 77 ARG A C 1
ATOM 633 O O . ARG A 1 77 ? 6.622 9.910 -11.012 1.00 87.44 77 ARG A O 1
ATOM 640 N N . GLY A 1 78 ? 4.787 9.216 -9.948 1.00 87.94 78 GLY A N 1
ATOM 641 C CA . GLY A 1 78 ? 3.870 9.744 -10.956 1.00 87.94 78 GLY A CA 1
ATOM 642 C C . GLY A 1 78 ? 2.429 9.865 -10.467 1.00 87.94 78 GLY A C 1
ATOM 643 O O . GLY A 1 78 ? 2.174 9.751 -9.267 1.00 87.94 78 GLY A O 1
ATOM 644 N N . PRO A 1 79 ? 1.476 10.110 -11.386 1.00 92.38 79 PRO A N 1
ATOM 645 C CA . PRO A 1 79 ? 0.057 10.155 -11.053 1.00 92.38 79 PRO A CA 1
ATOM 646 C C . PRO A 1 79 ? -0.373 8.846 -10.391 1.00 92.38 79 PRO A C 1
ATOM 648 O O . PRO A 1 79 ? -0.235 7.779 -10.980 1.00 92.38 79 PRO A O 1
ATOM 651 N N . TYR A 1 80 ? -0.887 8.918 -9.166 1.00 92.38 80 TYR A N 1
ATOM 652 C CA . TYR A 1 80 ? -1.176 7.735 -8.347 1.00 92.38 80 TYR A CA 1
ATOM 653 C C . TYR A 1 80 ? -2.120 6.718 -9.000 1.00 92.38 80 TYR A C 1
ATOM 655 O O . TYR A 1 80 ? -2.121 5.545 -8.626 1.00 92.38 80 TYR A O 1
ATOM 663 N N . ASP A 1 81 ? -2.954 7.187 -9.923 1.00 93.56 81 ASP A N 1
ATOM 664 C CA . ASP A 1 81 ? -4.019 6.460 -10.591 1.00 93.56 81 ASP A CA 1
ATOM 665 C C . ASP A 1 81 ? -3.655 5.970 -11.996 1.00 93.56 81 ASP A C 1
ATOM 667 O O . ASP A 1 81 ? -4.445 5.230 -12.594 1.00 93.56 81 ASP A O 1
ATOM 671 N N . ALA A 1 82 ? -2.480 6.339 -12.512 1.00 92.12 82 ALA A N 1
ATOM 672 C CA . ALA A 1 82 ? -1.985 5.818 -13.777 1.00 92.12 82 ALA A CA 1
ATOM 673 C C . ALA A 1 82 ? -1.690 4.303 -13.679 1.00 92.12 82 ALA A C 1
ATOM 675 O O . ALA A 1 82 ? -1.476 3.777 -12.580 1.00 92.12 82 ALA A O 1
ATOM 676 N N . PRO A 1 83 ? -1.671 3.581 -14.817 1.00 88.75 83 PRO A N 1
ATOM 677 C CA . PRO A 1 83 ? -1.294 2.170 -14.836 1.00 88.75 83 PRO A CA 1
ATOM 678 C C . PRO A 1 83 ? 0.057 1.939 -14.155 1.00 88.75 83 PRO A C 1
ATOM 680 O O . PRO A 1 83 ? 0.956 2.777 -14.267 1.00 88.75 83 PRO A O 1
ATOM 683 N N . THR A 1 84 ? 0.204 0.806 -13.463 1.00 86.69 84 THR A N 1
ATOM 684 C CA . THR A 1 84 ? 1.446 0.417 -12.772 1.00 86.69 84 THR A CA 1
ATOM 685 C C . THR A 1 84 ? 1.885 1.368 -11.643 1.00 86.69 84 THR A C 1
ATOM 687 O O . THR A 1 84 ? 3.057 1.351 -11.254 1.00 86.69 84 THR A O 1
ATOM 690 N N . GLN A 1 85 ? 1.004 2.260 -11.174 1.00 89.56 85 GLN A N 1
ATOM 691 C CA . GLN A 1 85 ? 1.258 3.180 -10.056 1.00 89.56 85 GLN A CA 1
ATOM 692 C C . GLN A 1 85 ? 0.533 2.716 -8.786 1.00 89.56 85 GLN A C 1
ATOM 694 O O . GLN A 1 85 ? -0.046 1.630 -8.733 1.00 89.56 85 GLN A O 1
ATOM 699 N N . TRP A 1 86 ? 0.567 3.541 -7.738 1.00 90.50 86 TRP A N 1
ATOM 700 C CA . TRP A 1 86 ? 0.127 3.164 -6.397 1.00 90.50 86 TRP A CA 1
ATOM 701 C C . TRP A 1 86 ? -1.282 2.572 -6.337 1.00 90.50 86 TRP A C 1
ATOM 703 O O . TRP A 1 86 ? -1.474 1.534 -5.710 1.00 90.50 86 TRP A O 1
ATOM 713 N N . ARG A 1 87 ? -2.278 3.182 -6.990 1.00 92.50 87 ARG A N 1
ATOM 714 C CA . ARG A 1 87 ? -3.655 2.671 -6.945 1.00 92.50 87 ARG A CA 1
ATOM 715 C C . ARG A 1 87 ? -3.754 1.271 -7.544 1.00 92.50 87 ARG A C 1
ATOM 717 O O . ARG A 1 87 ? -4.394 0.402 -6.959 1.00 92.50 87 ARG A O 1
ATOM 724 N N . ASP A 1 88 ? -3.141 1.073 -8.705 1.00 90.25 88 ASP A N 1
ATOM 725 C CA . ASP A 1 88 ? -3.169 -0.194 -9.434 1.00 90.25 88 ASP A CA 1
ATOM 726 C C . ASP A 1 88 ? -2.448 -1.301 -8.652 1.00 90.25 88 ASP A C 1
ATOM 728 O O . ASP A 1 88 ? -2.962 -2.405 -8.474 1.00 90.25 88 ASP A O 1
ATOM 732 N N . ASP A 1 89 ? -1.290 -0.977 -8.078 1.00 89.44 89 ASP A N 1
ATOM 733 C CA . ASP A 1 89 ? -0.561 -1.847 -7.155 1.00 89.44 89 ASP A CA 1
ATOM 734 C C . ASP A 1 89 ? -1.435 -2.216 -5.948 1.00 89.44 89 ASP A C 1
ATOM 736 O O . ASP A 1 89 ? -1.641 -3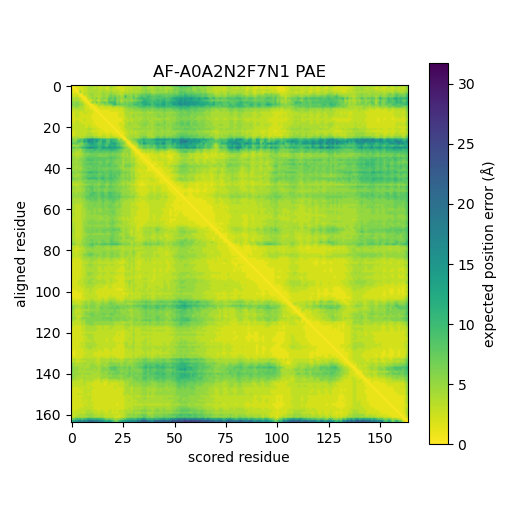.401 -5.675 1.00 89.44 89 ASP A O 1
ATOM 740 N N . CYS A 1 90 ? -2.007 -1.222 -5.258 1.00 90.56 90 CYS A N 1
ATOM 741 C CA . CYS A 1 90 ? -2.822 -1.425 -4.057 1.00 90.56 90 CYS A CA 1
ATOM 742 C C . CYS A 1 90 ? -3.992 -2.363 -4.319 1.00 90.56 90 CYS A C 1
ATOM 744 O O . CYS A 1 90 ? -4.204 -3.314 -3.569 1.00 90.56 90 CYS A O 1
ATOM 746 N N . LEU A 1 91 ? -4.743 -2.112 -5.391 1.00 90.94 91 LEU A N 1
ATOM 747 C CA . LEU A 1 91 ? -5.902 -2.923 -5.743 1.00 90.94 91 LEU A CA 1
ATOM 748 C C . LEU A 1 91 ? -5.496 -4.317 -6.225 1.00 90.94 91 LEU A C 1
ATOM 750 O O . LEU A 1 91 ? -6.185 -5.285 -5.907 1.00 90.94 91 LEU A O 1
ATOM 754 N N . GLY A 1 92 ? -4.393 -4.438 -6.967 1.00 88.25 92 GLY A N 1
ATOM 755 C CA . GLY A 1 92 ? -3.861 -5.727 -7.407 1.00 88.25 92 GLY A CA 1
ATOM 756 C C . GLY A 1 92 ? -3.510 -6.630 -6.226 1.00 88.25 92 GLY A C 1
ATOM 757 O O . GLY A 1 92 ? -3.989 -7.762 -6.148 1.00 88.25 92 GLY A O 1
ATOM 758 N N . ILE A 1 93 ? -2.749 -6.104 -5.262 1.00 88.56 93 ILE A N 1
ATOM 759 C CA . ILE A 1 93 ? -2.363 -6.864 -4.068 1.00 88.56 93 ILE A CA 1
ATOM 760 C C . ILE A 1 93 ? -3.568 -7.117 -3.161 1.00 88.56 93 ILE A C 1
ATOM 762 O O . ILE A 1 93 ? -3.734 -8.239 -2.690 1.00 88.56 93 ILE A O 1
ATOM 766 N N . ALA A 1 94 ? -4.454 -6.138 -2.955 1.00 90.94 94 ALA A N 1
ATOM 767 C CA . ALA A 1 94 ? -5.652 -6.336 -2.138 1.00 90.94 94 ALA A CA 1
ATOM 768 C C . ALA A 1 94 ? -6.555 -7.449 -2.701 1.00 90.94 94 ALA A C 1
ATOM 770 O O . ALA A 1 94 ? -7.061 -8.272 -1.943 1.00 90.94 94 ALA A O 1
ATOM 771 N N . LYS A 1 95 ? -6.704 -7.546 -4.029 1.00 89.38 95 LYS A N 1
ATOM 772 C CA . LYS A 1 95 ? -7.443 -8.646 -4.676 1.00 89.38 95 LYS A CA 1
ATOM 773 C C . LYS A 1 95 ? -6.789 -10.012 -4.458 1.00 89.38 95 LYS A C 1
ATOM 775 O O . LYS A 1 95 ? -7.505 -11.001 -4.312 1.00 89.38 95 LYS A O 1
ATOM 780 N N . LEU A 1 96 ? -5.457 -10.071 -4.452 1.00 87.88 96 LEU A N 1
ATOM 781 C CA . LEU A 1 96 ? -4.709 -11.310 -4.236 1.00 87.88 96 LEU A CA 1
ATOM 782 C C . LEU A 1 96 ? -4.770 -11.762 -2.773 1.00 87.88 96 LEU A C 1
ATOM 784 O O . LEU A 1 96 ? -5.091 -12.915 -2.498 1.00 87.88 96 LEU A O 1
ATOM 788 N N . MET A 1 97 ? -4.469 -10.847 -1.853 1.00 88.38 97 MET A N 1
ATOM 789 C CA . MET A 1 97 ? -4.329 -11.126 -0.422 1.00 88.38 97 MET A CA 1
ATOM 790 C C . MET A 1 97 ? -5.674 -11.185 0.305 1.00 88.38 97 MET A C 1
ATOM 792 O O . MET A 1 97 ? -5.748 -11.771 1.378 1.00 88.38 97 MET A O 1
ATOM 796 N N . LYS A 1 98 ? -6.722 -10.582 -0.274 1.00 92.19 98 LYS A N 1
ATOM 797 C CA . LYS A 1 98 ? -8.085 -10.506 0.276 1.00 92.19 98 LYS A CA 1
ATOM 798 C C . LYS A 1 98 ? -8.116 -10.066 1.750 1.00 92.19 98 LYS A C 1
ATOM 800 O O . LYS A 1 98 ? -8.653 -10.789 2.583 1.00 92.19 98 LYS A O 1
ATOM 805 N N . PRO A 1 99 ? -7.526 -8.908 2.096 1.00 93.81 99 PRO A N 1
ATOM 806 C CA . PRO A 1 99 ? -7.532 -8.443 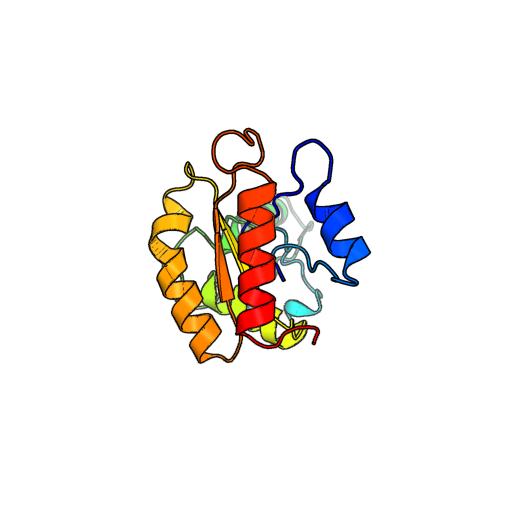3.474 1.00 93.81 99 PRO A CA 1
ATOM 807 C C . PRO A 1 99 ? -8.933 -7.984 3.894 1.00 93.81 99 PRO A C 1
ATOM 809 O O . PRO A 1 99 ? -9.654 -7.402 3.083 1.00 93.81 99 PRO A O 1
ATOM 812 N N . ASP A 1 100 ? -9.265 -8.129 5.178 1.00 95.75 100 ASP A N 1
ATOM 813 C CA . ASP A 1 100 ? -10.527 -7.619 5.739 1.00 95.75 100 ASP A CA 1
ATOM 814 C C . ASP A 1 100 ? -10.612 -6.087 5.686 1.00 95.75 100 ASP A C 1
ATOM 816 O O . ASP A 1 100 ? -11.686 -5.507 5.530 1.00 95.75 100 ASP A O 1
ATOM 820 N N . PHE A 1 101 ? -9.461 -5.415 5.797 1.00 95.69 101 PHE A N 1
ATOM 821 C CA . PHE A 1 101 ? -9.333 -3.972 5.622 1.00 95.69 101 PHE A CA 1
ATOM 822 C C . PHE A 1 101 ? -7.904 -3.530 5.292 1.00 95.69 101 PHE A C 1
ATOM 824 O O . PHE A 1 101 ? -6.911 -4.252 5.472 1.00 95.69 101 PHE A O 1
ATOM 831 N N . LEU A 1 102 ? -7.807 -2.296 4.808 1.00 95.12 102 LEU A N 1
ATOM 832 C CA . LEU A 1 102 ? -6.578 -1.606 4.456 1.00 95.12 102 LEU A CA 1
ATOM 833 C C . LEU A 1 102 ? -6.258 -0.516 5.472 1.00 95.12 102 LEU A C 1
ATOM 835 O O . LEU A 1 102 ? -7.153 0.163 5.977 1.00 95.12 102 LEU A O 1
ATOM 839 N N . VAL A 1 103 ? -4.970 -0.305 5.724 1.00 94.00 103 VAL A N 1
ATOM 840 C CA . VAL A 1 103 ? -4.492 0.766 6.601 1.00 94.00 103 VAL A CA 1
ATOM 841 C C . VAL A 1 103 ? -3.434 1.587 5.880 1.00 94.00 103 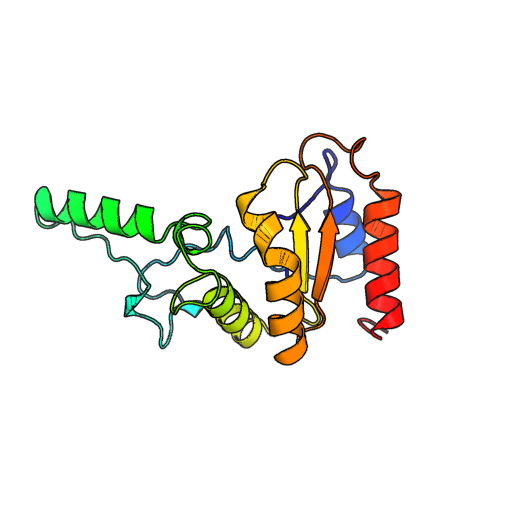VAL A C 1
ATOM 843 O O . VAL A 1 103 ? -2.388 1.080 5.469 1.00 94.00 103 VAL A O 1
ATOM 846 N N . TYR A 1 104 ? -3.717 2.877 5.741 1.00 92.62 104 TYR A N 1
ATOM 847 C CA . TYR A 1 104 ? -2.707 3.892 5.502 1.00 92.62 104 TYR A CA 1
ATOM 848 C C . TYR A 1 104 ? -2.274 4.414 6.859 1.00 92.62 104 TYR A C 1
ATOM 850 O O . TYR A 1 104 ? -3.081 5.038 7.539 1.00 92.62 104 TYR A O 1
ATOM 858 N N . THR A 1 105 ? -1.021 4.220 7.234 1.00 90.19 105 THR A N 1
ATOM 859 C CA . THR A 1 105 ? -0.428 4.974 8.339 1.00 90.19 105 THR A CA 1
ATOM 860 C C . THR A 1 105 ? 0.566 5.929 7.726 1.00 90.19 105 THR A C 1
ATOM 862 O O . THR A 1 105 ? 1.455 5.474 7.032 1.00 90.19 105 THR A O 1
ATOM 865 N N . GLY A 1 106 ? 0.387 7.238 7.881 1.00 86.81 106 GLY A N 1
ATOM 866 C CA . GLY A 1 106 ? 1.309 8.236 7.336 1.00 86.81 106 GLY A CA 1
ATOM 867 C C . GLY A 1 106 ? 2.136 8.917 8.418 1.00 86.81 106 GLY A C 1
ATOM 868 O O . GLY A 1 106 ? 1.590 9.268 9.459 1.00 86.81 106 GLY A O 1
ATOM 869 N N . THR A 1 107 ? 3.409 9.193 8.128 1.00 85.25 107 THR A N 1
ATOM 870 C CA . THR A 1 107 ? 4.190 10.199 8.870 1.00 85.25 107 THR A CA 1
ATOM 871 C C . THR A 1 107 ? 3.841 11.600 8.377 1.00 85.25 107 THR A C 1
ATOM 873 O O . THR A 1 107 ? 3.608 11.806 7.181 1.00 85.25 107 THR A O 1
ATOM 876 N N . MET A 1 108 ? 3.811 12.573 9.290 1.00 79.81 108 MET A N 1
ATOM 877 C CA . MET A 1 108 ? 3.514 13.981 8.995 1.00 79.81 108 MET A CA 1
ATOM 878 C C . MET A 1 108 ? 4.507 14.607 7.999 1.00 79.81 108 MET A C 1
ATOM 880 O O . MET A 1 108 ? 4.168 15.562 7.303 1.00 79.81 108 MET A O 1
ATOM 884 N N . GLY A 1 109 ? 5.727 14.068 7.900 1.00 83.50 109 GLY A N 1
ATOM 885 C CA . GLY A 1 109 ? 6.771 14.610 7.027 1.00 83.50 109 GLY A CA 1
ATOM 886 C C . GLY A 1 109 ? 6.611 14.275 5.538 1.00 83.50 109 GLY A C 1
ATOM 887 O O . GLY A 1 109 ? 7.111 15.015 4.685 1.00 83.50 109 GLY A O 1
ATOM 888 N N . CYS A 1 110 ? 5.917 13.187 5.184 1.00 86.25 110 CYS A N 1
ATOM 889 C CA . CYS A 1 110 ? 5.870 12.723 3.795 1.00 86.25 110 CYS A CA 1
ATOM 890 C C . CYS A 1 110 ? 4.771 13.421 2.981 1.00 86.25 110 CYS A C 1
ATOM 892 O O . CYS A 1 110 ? 3.678 12.896 2.781 1.00 86.25 110 CYS A O 1
ATOM 894 N N . ARG A 1 111 ? 5.074 14.603 2.438 1.00 86.31 111 ARG A N 1
ATOM 895 C CA . ARG A 1 111 ? 4.092 15.373 1.651 1.00 86.31 111 ARG A CA 1
ATOM 896 C C . ARG A 1 111 ? 3.628 14.675 0.368 1.00 86.31 111 ARG A C 1
ATOM 898 O O . ARG A 1 111 ? 2.513 14.925 -0.079 1.00 86.31 111 ARG A O 1
ATOM 905 N N . ASN A 1 112 ? 4.463 13.813 -0.216 1.00 84.94 112 ASN A N 1
ATOM 906 C CA . ASN A 1 112 ? 4.147 13.144 -1.480 1.00 84.94 112 ASN A CA 1
ATOM 907 C C . ASN A 1 112 ? 2.956 12.179 -1.325 1.00 84.94 112 ASN A C 1
ATOM 909 O O . ASN A 1 112 ? 1.990 12.249 -2.078 1.00 84.94 112 ASN A O 1
ATOM 913 N N . SER A 1 113 ? 2.969 11.335 -0.287 1.00 85.31 113 SER A N 1
ATOM 914 C CA . SER A 1 113 ? 1.860 10.416 0.005 1.00 85.31 113 SER A CA 1
ATOM 915 C C . SER A 1 113 ? 0.635 11.114 0.599 1.00 85.31 113 SER A C 1
ATOM 917 O O . SER A 1 113 ? -0.506 10.705 0.366 1.00 85.31 113 SER A O 1
ATOM 919 N N . TRP A 1 114 ? 0.847 12.217 1.318 1.00 85.50 114 TRP A N 1
ATOM 920 C CA . TRP A 1 114 ? -0.232 13.027 1.879 1.00 85.50 114 TRP A CA 1
ATOM 921 C C . TRP A 1 114 ? -1.188 13.583 0.834 1.00 85.50 114 TRP A C 1
ATOM 923 O O . TRP A 1 114 ? -2.393 13.600 1.074 1.00 85.50 114 TRP A O 1
ATOM 933 N N . GLY A 1 115 ? -0.673 14.004 -0.324 1.00 86.88 115 GLY A N 1
ATOM 934 C CA . GLY A 1 115 ? -1.492 14.587 -1.388 1.00 86.88 115 GLY A CA 1
ATOM 935 C C . GLY A 1 115 ? -2.542 13.633 -1.967 1.00 86.88 115 GLY A C 1
ATOM 936 O O . GLY A 1 115 ? -3.467 14.084 -2.638 1.00 86.88 115 GLY A O 1
ATOM 937 N N . VAL A 1 116 ? -2.427 12.327 -1.704 1.00 90.88 116 VAL A N 1
ATOM 938 C CA . VAL A 1 116 ? -3.244 11.297 -2.353 1.00 90.88 116 VAL A CA 1
ATOM 939 C C . VAL A 1 116 ? -4.013 10.389 -1.388 1.00 90.88 116 VAL A C 1
ATOM 941 O O . VAL A 1 116 ? -4.972 9.740 -1.800 1.00 90.88 116 VAL A O 1
ATOM 944 N N . ASN A 1 117 ? -3.671 10.345 -0.099 1.00 91.62 117 ASN A N 1
ATOM 945 C CA . ASN A 1 117 ? -4.225 9.360 0.844 1.00 91.62 117 ASN A CA 1
ATOM 946 C C . ASN A 1 117 ? -5.771 9.259 0.838 1.00 91.62 117 ASN A C 1
ATOM 948 O O . ASN A 1 117 ? -6.314 8.155 0.829 1.00 91.62 117 ASN A O 1
ATOM 952 N N . LYS A 1 118 ? -6.493 10.384 0.753 1.00 94.19 118 LYS A N 1
ATOM 953 C CA . LYS A 1 118 ? -7.962 10.436 0.686 1.00 94.19 118 LYS A CA 1
ATOM 954 C C . LYS A 1 118 ? -8.518 9.943 -0.647 1.00 94.19 118 LYS A C 1
ATOM 956 O O . LYS A 1 118 ? -9.589 9.340 -0.668 1.00 94.19 118 LYS A O 1
ATOM 961 N N . LEU A 1 119 ? -7.799 10.171 -1.745 1.00 95.00 119 LEU A N 1
ATOM 962 C CA . LEU A 1 119 ? -8.166 9.652 -3.062 1.00 95.00 119 LEU A CA 1
ATOM 963 C C . LEU A 1 119 ? -7.977 8.135 -3.116 1.00 95.00 119 LEU A C 1
ATOM 965 O O . LEU A 1 119 ? -8.878 7.433 -3.566 1.00 95.00 119 LEU A O 1
ATOM 969 N N . LEU A 1 120 ? -6.859 7.634 -2.580 1.00 93.56 120 LEU A N 1
ATOM 970 C CA . LEU A 1 120 ? -6.631 6.197 -2.434 1.00 93.56 120 LEU A CA 1
ATOM 971 C C . LEU A 1 120 ? -7.698 5.557 -1.546 1.00 93.56 120 LEU A C 1
ATOM 973 O O . LEU A 1 120 ? -8.308 4.595 -1.989 1.00 93.56 120 LEU A O 1
ATOM 977 N N . GLN A 1 121 ? -7.996 6.130 -0.371 1.00 96.44 121 GLN A N 1
ATOM 978 C CA . GLN A 1 121 ? -9.068 5.645 0.511 1.00 96.44 121 GLN A CA 1
ATOM 979 C C . GLN A 1 121 ? -10.416 5.565 -0.216 1.00 96.44 121 GLN A C 1
ATOM 981 O O . GLN A 1 121 ? -11.120 4.568 -0.102 1.00 96.44 121 GLN A O 1
ATOM 986 N N . ARG A 1 122 ? -10.787 6.599 -0.981 1.00 97.25 122 ARG A N 1
ATOM 987 C CA . ARG A 1 122 ? -12.026 6.595 -1.772 1.00 97.25 122 ARG A CA 1
ATOM 988 C C . ARG A 1 122 ? -12.035 5.455 -2.789 1.00 97.25 122 ARG A C 1
ATOM 990 O O . ARG A 1 122 ? -13.050 4.778 -2.936 1.00 97.25 122 ARG A O 1
ATOM 997 N N . ASP A 1 123 ? -10.947 5.286 -3.530 1.00 97.06 123 ASP A N 1
ATOM 998 C CA . ASP A 1 123 ? -10.874 4.315 -4.620 1.00 97.06 123 ASP A CA 1
ATOM 999 C C . ASP A 1 123 ? -10.821 2.871 -4.095 1.00 97.06 123 ASP A C 1
ATOM 1001 O O . ASP A 1 123 ? -11.453 1.991 -4.680 1.00 97.06 123 ASP A O 1
ATOM 1005 N N . THR A 1 124 ? -10.150 2.622 -2.967 1.00 96.38 124 THR A N 1
ATOM 1006 C CA . THR A 1 124 ? -10.130 1.305 -2.315 1.00 96.38 124 THR A CA 1
ATOM 1007 C C . THR A 1 124 ? -11.471 0.951 -1.676 1.00 96.38 124 THR A C 1
ATOM 1009 O O . THR A 1 124 ? -11.945 -0.168 -1.864 1.00 96.38 124 THR A O 1
ATOM 1012 N N . GLU A 1 125 ? -12.143 1.902 -1.019 1.00 97.38 125 GLU A N 1
ATOM 1013 C CA . GLU A 1 125 ? -13.502 1.707 -0.485 1.00 97.38 125 GLU A CA 1
ATOM 1014 C C . GLU A 1 125 ? -14.510 1.423 -1.606 1.00 97.38 125 GLU A C 1
ATOM 1016 O O . GLU A 1 125 ? -15.324 0.509 -1.494 1.00 97.38 125 GLU A O 1
ATOM 1021 N N . ARG A 1 126 ? -14.425 2.142 -2.737 1.00 97.75 126 ARG A N 1
ATOM 1022 C CA . ARG A 1 126 ? -15.245 1.859 -3.933 1.00 97.75 126 ARG A CA 1
ATOM 1023 C C . ARG A 1 126 ? -14.995 0.469 -4.509 1.00 97.75 126 ARG A C 1
ATOM 1025 O O . ARG A 1 126 ? -15.906 -0.116 -5.085 1.00 97.75 126 ARG A O 1
ATOM 1032 N N . ALA A 1 127 ? -13.779 -0.047 -4.364 1.00 96.81 127 ALA A N 1
ATOM 1033 C CA . ALA A 1 127 ? -13.424 -1.404 -4.758 1.00 96.81 127 ALA A CA 1
ATOM 1034 C C . ALA A 1 127 ? -13.840 -2.468 -3.722 1.00 96.81 127 ALA A C 1
ATOM 1036 O O . ALA A 1 127 ? -13.575 -3.648 -3.939 1.00 96.81 127 ALA A O 1
ATOM 1037 N N . GLY A 1 128 ? -14.499 -2.070 -2.627 1.00 96.50 128 GLY A N 1
ATOM 1038 C CA . GLY A 1 128 ? -15.016 -2.972 -1.600 1.00 96.50 128 GLY A CA 1
ATOM 1039 C C . GLY A 1 128 ? -14.050 -3.252 -0.452 1.00 96.50 128 GLY A C 1
ATOM 1040 O O . GLY A 1 128 ? -14.328 -4.137 0.349 1.00 96.50 128 GLY A O 1
ATOM 1041 N N . PHE A 1 129 ? -12.939 -2.517 -0.344 1.00 96.50 129 PHE A N 1
ATOM 1042 C CA . PHE A 1 129 ? -11.976 -2.683 0.743 1.00 96.50 129 PHE A CA 1
ATOM 1043 C C . PHE A 1 129 ? -12.137 -1.568 1.788 1.00 96.50 129 PHE A C 1
ATOM 1045 O O . PHE A 1 129 ? -11.736 -0.427 1.516 1.00 96.50 129 PHE A O 1
ATOM 1052 N N . PRO A 1 130 ? -12.665 -1.865 2.996 1.00 97.38 130 PRO A N 1
ATOM 1053 C CA . PRO A 1 130 ? -12.665 -0.911 4.100 1.00 97.38 130 PRO A CA 1
ATOM 1054 C C . PRO A 1 130 ? -11.253 -0.370 4.313 1.00 97.38 130 PRO A C 1
ATOM 1056 O O . PRO A 1 130 ? -10.294 -1.137 4.349 1.00 97.38 130 PRO A O 1
ATOM 1059 N N . THR A 1 131 ? -11.096 0.945 4.402 1.00 96.94 131 THR A N 1
ATOM 1060 C CA . THR A 1 131 ? -9.787 1.591 4.402 1.00 96.94 131 THR A CA 1
ATOM 1061 C C . THR A 1 131 ? -9.701 2.657 5.481 1.00 96.94 131 THR A C 1
ATOM 1063 O O . THR A 1 131 ? -10.397 3.672 5.445 1.00 96.94 131 THR A O 1
ATOM 1066 N N . LEU A 1 132 ? -8.780 2.460 6.419 1.00 96.06 132 LEU A N 1
ATOM 1067 C CA . LEU A 1 132 ? -8.471 3.403 7.482 1.00 96.06 132 LEU A CA 1
ATOM 1068 C C . LEU A 1 132 ? -7.297 4.304 7.085 1.00 96.06 132 LEU A C 1
ATOM 1070 O O . LEU A 1 132 ? -6.242 3.822 6.679 1.00 96.06 132 LEU A O 1
ATOM 1074 N N . ILE A 1 133 ? -7.461 5.616 7.274 1.00 94.19 133 ILE A N 1
ATOM 1075 C CA . ILE A 1 133 ? -6.347 6.571 7.279 1.00 94.19 133 ILE A CA 1
ATOM 1076 C C . ILE A 1 133 ? -5.983 6.886 8.723 1.00 94.19 133 ILE A C 1
ATOM 1078 O O . ILE A 1 133 ? -6.754 7.511 9.464 1.00 94.19 133 ILE A O 1
ATOM 1082 N N . ASN A 1 134 ? -4.775 6.498 9.091 1.00 90.88 134 ASN A N 1
ATOM 1083 C CA . ASN A 1 134 ? -4.144 6.802 10.350 1.00 90.88 134 ASN A CA 1
ATOM 1084 C C . ASN A 1 134 ? -2.848 7.594 10.154 1.00 90.88 134 ASN A C 1
ATOM 1086 O O . ASN A 1 134 ? -2.270 7.633 9.066 1.00 90.88 134 ASN A O 1
ATOM 1090 N N . PHE A 1 135 ? -2.415 8.256 11.217 1.00 88.44 135 PHE A N 1
ATOM 1091 C CA . PHE A 1 135 ? -1.142 8.959 11.253 1.00 88.44 135 PHE A CA 1
ATOM 1092 C C . PHE A 1 135 ? -0.363 8.476 12.463 1.00 88.44 135 PHE A C 1
ATOM 1094 O O . PHE A 1 135 ? -0.950 8.191 13.504 1.00 88.44 135 PHE A O 1
ATOM 1101 N N . ALA A 1 136 ? 0.940 8.350 12.285 1.00 87.44 136 ALA A N 1
ATOM 1102 C CA . ALA A 1 136 ? 1.891 8.021 13.330 1.00 87.44 136 ALA A CA 1
ATOM 1103 C C . ALA A 1 136 ? 3.271 8.494 12.881 1.00 87.44 136 ALA A C 1
ATOM 1105 O O . ALA A 1 136 ? 3.479 8.762 11.697 1.00 87.44 136 ALA A O 1
ATOM 1106 N N . ASP A 1 137 ? 4.224 8.555 13.798 1.00 82.56 137 ASP A N 1
ATOM 1107 C CA . ASP A 1 137 ? 5.618 8.745 13.432 1.00 82.56 137 ASP A CA 1
ATOM 1108 C C . ASP A 1 137 ? 6.441 7.564 13.933 1.00 82.56 137 ASP A C 1
ATOM 1110 O O . ASP A 1 137 ? 6.371 7.211 15.103 1.00 82.56 137 ASP A O 1
ATOM 1114 N N . ALA A 1 138 ? 7.196 6.920 13.042 1.00 74.31 138 ALA A N 1
ATOM 1115 C CA . ALA A 1 138 ? 7.995 5.748 13.398 1.00 74.31 138 ALA A CA 1
ATOM 1116 C C . ALA A 1 138 ? 9.113 6.065 14.405 1.00 74.31 138 ALA A C 1
ATOM 1118 O O . ALA A 1 138 ? 9.610 5.150 15.055 1.00 74.31 138 ALA A O 1
ATOM 1119 N N . PHE A 1 139 ? 9.504 7.336 14.529 1.00 75.44 139 PHE A N 1
ATOM 1120 C CA . PHE A 1 139 ? 10.591 7.776 15.395 1.00 75.44 139 PHE A CA 1
ATOM 1121 C C . PHE A 1 139 ? 10.107 8.545 16.631 1.00 75.44 139 PHE A C 1
ATOM 1123 O O . PHE A 1 139 ? 10.900 8.739 17.553 1.00 75.44 139 PHE A O 1
ATOM 1130 N N . ASP A 1 140 ? 8.850 9.007 16.661 1.00 80.50 140 ASP A N 1
ATOM 1131 C CA . ASP A 1 140 ? 8.356 9.906 17.707 1.00 80.50 140 ASP A CA 1
ATOM 1132 C C . ASP A 1 140 ? 6.875 9.691 18.079 1.00 80.50 140 ASP A C 1
ATOM 1134 O O . ASP A 1 140 ? 5.959 10.285 17.503 1.00 80.50 140 ASP A O 1
ATOM 1138 N N . ASP A 1 141 ? 6.645 8.918 19.142 1.00 79.94 141 ASP A N 1
ATOM 1139 C CA . ASP A 1 141 ? 5.317 8.664 19.724 1.00 79.94 141 ASP A CA 1
ATOM 1140 C C . ASP A 1 141 ? 4.628 9.933 20.275 1.00 79.94 141 ASP A C 1
ATOM 1142 O O . ASP A 1 141 ? 3.443 9.905 20.611 1.00 79.94 141 ASP A O 1
ATOM 1146 N N . ARG A 1 142 ? 5.325 11.075 20.384 1.00 83.25 142 ARG A N 1
ATOM 1147 C CA . ARG A 1 142 ? 4.696 12.345 20.799 1.00 83.25 142 ARG A CA 1
ATOM 1148 C C . ARG A 1 142 ? 3.818 12.935 19.699 1.00 83.25 142 ARG A C 1
ATOM 1150 O O . ARG A 1 142 ? 2.960 13.761 19.999 1.00 83.25 142 ARG A O 1
ATOM 1157 N N . VAL A 1 143 ? 4.032 12.540 18.441 1.00 85.88 143 VAL A N 1
ATOM 1158 C CA . VAL A 1 143 ? 3.214 12.998 17.308 1.00 85.88 143 VAL A CA 1
ATOM 1159 C C . VAL A 1 143 ? 1.808 12.410 17.404 1.00 85.88 143 VAL A C 1
ATOM 1161 O O . VAL A 1 143 ? 0.824 13.134 17.261 1.00 85.88 143 VAL A O 1
ATOM 1164 N N . VAL A 1 144 ? 1.712 11.107 17.676 1.00 87.44 144 VAL A N 1
ATOM 1165 C CA . VAL A 1 144 ? 0.466 10.391 17.966 1.00 87.44 144 VAL A CA 1
ATOM 1166 C C . VAL A 1 144 ? 0.784 9.329 19.007 1.00 87.44 144 VAL A C 1
ATOM 1168 O O . VAL A 1 144 ? 1.618 8.463 18.750 1.00 87.44 144 VAL A O 1
ATOM 1171 N N . SER A 1 145 ? 0.108 9.377 20.158 1.00 88.94 145 SER A N 1
ATOM 1172 C CA . SER A 1 145 ? 0.325 8.370 21.194 1.00 88.94 145 SER A CA 1
ATOM 1173 C C . SER A 1 145 ? -0.147 6.994 20.729 1.00 88.94 145 SER A C 1
ATOM 1175 O O . SER A 1 145 ? -1.085 6.862 19.934 1.00 88.94 145 SER A O 1
ATOM 1177 N N . TRP A 1 146 ? 0.477 5.957 21.278 1.00 89.25 146 TRP A N 1
ATOM 1178 C CA . TRP A 1 146 ? 0.089 4.572 21.037 1.00 89.25 146 TRP A CA 1
ATOM 1179 C C . TRP A 1 146 ? -1.405 4.326 21.300 1.00 89.25 146 TRP A C 1
ATOM 1181 O O . TRP A 1 146 ? -2.086 3.700 20.490 1.00 89.25 146 TRP A O 1
ATOM 1191 N N . GLU A 1 147 ? -1.938 4.858 22.402 1.00 91.31 147 GLU A N 1
ATOM 1192 C CA . GLU A 1 147 ? -3.340 4.696 22.790 1.00 91.31 147 GLU A CA 1
ATOM 1193 C C . GLU A 1 147 ? -4.267 5.289 21.729 1.00 91.31 147 GLU A C 1
ATOM 1195 O O . GLU A 1 147 ? -5.194 4.617 21.286 1.00 91.31 147 GLU A O 1
ATOM 1200 N N . ALA A 1 148 ? -3.972 6.500 21.246 1.00 91.38 148 ALA A N 1
ATOM 1201 C CA . ALA A 1 148 ? -4.756 7.137 20.194 1.00 91.38 148 ALA A CA 1
ATOM 1202 C C . ALA A 1 148 ? -4.703 6.345 18.876 1.00 91.38 148 ALA A C 1
ATOM 1204 O O . ALA A 1 148 ? -5.717 6.206 18.186 1.00 91.38 148 ALA A O 1
ATOM 1205 N N . TYR A 1 149 ? -3.533 5.800 18.528 1.00 91.25 149 TYR A N 1
ATOM 1206 C CA . TYR A 1 149 ? -3.365 4.969 17.339 1.00 91.25 149 TYR A CA 1
ATOM 1207 C C . TYR A 1 149 ? -4.189 3.673 17.428 1.00 91.25 149 TYR A C 1
ATOM 1209 O O . TYR A 1 149 ? -4.943 3.358 16.500 1.00 91.25 149 TYR A O 1
ATOM 1217 N N . ARG A 1 150 ? -4.079 2.953 18.552 1.00 92.62 150 ARG A N 1
ATOM 1218 C CA . ARG A 1 150 ? -4.808 1.710 18.850 1.00 92.62 150 ARG A CA 1
ATOM 1219 C C . ARG A 1 150 ? -6.316 1.927 18.889 1.00 92.62 150 ARG A C 1
ATOM 1221 O O . ARG A 1 150 ? -7.058 1.163 18.267 1.00 92.62 150 ARG A O 1
ATOM 1228 N N . ASP A 1 151 ? -6.774 2.945 19.612 1.00 94.75 151 ASP A N 1
ATOM 1229 C CA . ASP A 1 151 ? -8.200 3.196 19.832 1.00 94.75 151 ASP A CA 1
ATOM 1230 C C . ASP A 1 151 ? -8.903 3.486 18.509 1.00 94.75 151 ASP A C 1
ATOM 1232 O O . ASP A 1 151 ? -9.978 2.954 18.248 1.00 94.75 151 ASP A O 1
ATOM 1236 N N . LYS A 1 152 ? -8.241 4.220 17.611 1.00 95.00 152 LYS A N 1
ATOM 1237 C CA . LYS A 1 152 ? -8.771 4.521 16.283 1.00 95.00 152 LYS A CA 1
ATOM 1238 C C . LYS A 1 152 ? -8.893 3.290 15.381 1.00 95.00 152 LYS A C 1
ATOM 1240 O O . LYS A 1 152 ? -9.877 3.170 14.652 1.00 95.00 152 LYS A O 1
ATOM 1245 N N . ILE A 1 153 ? -7.918 2.375 15.403 1.00 94.44 153 ILE A N 1
ATOM 1246 C CA . ILE A 1 153 ? -8.028 1.106 14.658 1.00 94.44 153 ILE A CA 1
ATOM 1247 C C . ILE A 1 153 ? -9.141 0.240 15.258 1.00 94.44 153 ILE A C 1
ATOM 1249 O O . ILE A 1 153 ? -9.974 -0.284 14.521 1.00 94.44 153 ILE A O 1
ATOM 1253 N N . THR A 1 154 ? -9.187 0.135 16.585 1.00 95.25 154 THR A N 1
ATOM 1254 C CA . THR A 1 154 ? -10.193 -0.658 17.308 1.00 95.25 154 THR A CA 1
ATOM 1255 C C . THR A 1 154 ? -11.609 -0.147 17.035 1.00 95.25 154 THR A C 1
ATOM 1257 O O . THR A 1 154 ? -12.512 -0.926 16.728 1.00 95.25 154 THR A O 1
ATOM 1260 N N . GLU A 1 155 ? -11.809 1.171 17.083 1.00 96.44 155 GLU A N 1
ATOM 1261 C CA . GLU A 1 155 ? -13.079 1.810 16.741 1.00 96.44 155 GLU A CA 1
ATOM 1262 C C . GLU A 1 155 ? -13.462 1.539 15.284 1.00 96.44 155 GLU A C 1
ATOM 1264 O O . GLU A 1 155 ? -14.599 1.155 15.013 1.00 96.44 155 GLU A O 1
ATOM 1269 N N . PHE A 1 156 ? -12.516 1.681 14.350 1.00 97.12 156 PHE A N 1
ATOM 1270 C CA . PHE A 1 156 ? -12.759 1.398 12.938 1.00 97.12 156 PHE A CA 1
ATOM 1271 C C . PHE A 1 156 ? -13.227 -0.045 12.721 1.00 97.12 156 PHE A C 1
ATOM 1273 O O . PHE A 1 156 ? -14.241 -0.260 12.058 1.00 97.12 156 PHE A O 1
ATOM 1280 N N . MET A 1 157 ? -12.537 -1.026 13.311 1.00 96.12 157 MET A N 1
ATOM 1281 C CA . MET A 1 157 ? -12.926 -2.436 13.219 1.00 96.12 157 MET A CA 1
ATOM 1282 C C . MET A 1 157 ? -14.332 -2.664 13.778 1.00 96.12 157 MET A C 1
ATOM 1284 O O . MET A 1 157 ? -15.172 -3.257 13.102 1.00 96.12 157 MET A O 1
ATOM 1288 N N . LYS A 1 158 ? -14.626 -2.106 14.959 1.00 96.44 158 LYS A N 1
ATOM 1289 C CA . LYS A 1 158 ? -15.942 -2.208 15.597 1.00 96.44 158 LYS A CA 1
ATOM 1290 C C . LYS A 1 158 ? -17.059 -1.619 14.731 1.00 96.44 158 LYS A C 1
ATOM 1292 O O . LYS A 1 158 ? -18.073 -2.273 14.518 1.00 96.44 158 LYS A O 1
ATOM 1297 N N . VAL A 1 159 ? -16.886 -0.398 14.219 1.00 96.88 159 VAL A N 1
ATOM 1298 C CA . VAL A 1 159 ? -17.892 0.288 13.384 1.00 96.88 159 VAL A CA 1
ATOM 1299 C C . VAL A 1 159 ? -18.125 -0.449 12.065 1.00 96.88 159 VAL A C 1
ATOM 1301 O O . VAL A 1 159 ? -19.238 -0.444 11.543 1.00 96.88 159 VAL A O 1
ATOM 1304 N N . ARG A 1 160 ? -17.087 -1.086 11.516 1.00 95.81 160 ARG A N 1
ATOM 1305 C CA . ARG A 1 160 ? -17.161 -1.829 10.252 1.00 95.81 160 ARG A CA 1
ATOM 1306 C C . ARG A 1 160 ? -17.552 -3.299 10.423 1.00 95.81 160 ARG A C 1
ATOM 1308 O O . ARG A 1 160 ? -17.720 -3.967 9.408 1.00 95.81 160 ARG A O 1
ATOM 1315 N N . GLY A 1 161 ? -17.718 -3.784 11.656 1.00 95.00 161 GLY A N 1
ATOM 1316 C CA . GLY A 1 161 ? -18.062 -5.179 11.943 1.00 95.00 161 GLY A CA 1
ATOM 1317 C C . GLY A 1 161 ? -16.958 -6.168 11.555 1.00 95.00 161 GLY A C 1
ATOM 1318 O O . GLY A 1 161 ? -17.256 -7.255 11.075 1.00 95.00 161 GLY A O 1
ATOM 1319 N N . ILE A 1 162 ? -15.691 -5.776 11.699 1.00 93.81 162 ILE A N 1
ATOM 1320 C CA . ILE A 1 162 ? -14.529 -6.604 11.352 1.00 93.81 162 ILE A CA 1
ATOM 1321 C C . ILE A 1 162 ? -14.051 -7.345 12.604 1.00 93.81 162 ILE A C 1
ATOM 1323 O O . ILE A 1 162 ? -13.751 -6.702 13.609 1.00 93.81 162 ILE A O 1
ATOM 1327 N N . GLY A 1 163 ? -13.937 -8.675 12.524 1.00 80.88 163 GLY A N 1
ATOM 1328 C CA . GLY A 1 163 ? -13.467 -9.525 13.628 1.00 80.88 163 GLY A CA 1
ATOM 1329 C C . GLY A 1 163 ? -14.489 -9.762 14.750 1.00 80.88 163 GLY A C 1
ATOM 1330 O O . GLY A 1 163 ? -14.101 -10.238 15.813 1.00 80.88 163 GLY A O 1
ATOM 1331 N N . ALA A 1 164 ? -15.760 -9.405 14.528 1.00 60.09 164 ALA A N 1
ATOM 1332 C CA . ALA A 1 164 ? -16.886 -9.688 15.424 1.00 60.09 164 ALA A CA 1
ATOM 1333 C C . ALA A 1 164 ? -17.589 -11.006 15.070 1.00 60.09 164 ALA A C 1
ATOM 1335 O O . ALA A 1 164 ? -17.576 -11.375 13.872 1.00 60.09 164 ALA A O 1
#

Nearest PDB structures (foldseek):
  7yzm-assembly1_B  TM=6.946E-01  e=2.518E-02  Carboxydothermus hydrogenoformans Z-2901
  2y4j-assembly1_A  TM=4.829E-01  e=2.112E+00  Rhodothermus marinus
  6p7b-assembly1_D  TM=4.895E-01  e=1.989E+00  Fowlpox virus
  2e89-assembly2_C  TM=4.618E-01  e=3.024E+00  Aquifex aeolicus
  8cp3-assembly1_B  TM=4.471E-01  e=5.842E+00  Methanococcus maripaludis S2

Radius of gyration: 17.27 Å; Cα contacts (8 Å, |Δi|>4): 228; chains: 1; bounding box: 46×30×43 Å

Sequence (164 aa):
MFFYIEHFTTDMRFWDWAMANDISLFPCIVNTTWNEGINYAKGRETEAYHIDTTDLDSMIRSLASVNSRMAMNKQLRGPYDAPTQWRDDCLGIAKLMKPDFLVYTGTMGCRNSWGVNKLLQRDTERAGFPTLINFADAFDDRVVSWEAYRDKITEFMKVRGIGA

Mean predicted aligned error: 4.45 Å

Solvent-accessible surface area (backbone atoms only — not comparable to full-atom values): 9350 Å² total; per-residue (Å²): 55,32,62,50,43,84,66,39,60,95,78,41,57,48,53,54,52,30,57,77,67,77,47,80,84,44,78,33,58,43,72,42,74,41,45,65,90,41,80,88,35,68,97,41,61,88,65,33,28,65,84,43,80,88,46,73,68,44,34,53,52,21,53,52,43,43,56,58,34,29,43,44,46,33,40,71,72,61,66,44,79,41,86,81,13,34,49,48,50,52,52,53,48,43,68,73,70,60,52,88,35,37,34,37,36,40,47,92,81,50,63,79,63,61,79,40,52,69,59,49,38,51,54,39,40,74,72,72,33,51,55,46,83,46,63,42,40,78,88,40,56,86,80,37,43,68,66,63,51,51,50,52,52,53,49,50,30,60,78,68,61,54,95,115

Secondary structure (DSSP, 8-state):
-BSS-----TT-HHHHHHHHTT---PPPGGG---BTT-GGGTT-GGGSB----SSHHHHHHHHHHHHHHSTTHHHHSS-TTSTTSHHHHHHHHHHHH--S-EEEEE-TT-HHHHTTHHHHHHHHHHTT--EEEEE--SS-TTTS-HHHHHHHHHHHHHHHT---